Protein AF-A0A3B9NG63-F1 (afdb_monomer_lite)

Foldseek 3Di:
DQDDPVQKDKDFAQDDDPDDPLSVPDRLKIKIARNVVRDIDIFDPDSHNVVNVVVRVVVSSVVSVVVVVVVVVVVVVVVVVVVVPDDPPPDPWAFDDPVRDTD

Secondary structure (DSSP, 8-state):
----GGGEEEEEEPPPSS--HHHHH---EEEEEETTT--EEEE-SSS-HHHHHHHHHHHHHHHHHHHHHHHHHHHHHHHHHHHHSPPTT--SS-EETTTTEE-

Radius of gyration: 25.9 Å; chains: 1; bounding box: 48×28×80 Å

Sequence (103 aa):
KLLNLKDVYFQTMRSSGAGGQHVNKVSSGVRATHAPTGVSVQVMDTRSQLQNKEIAMLRLAARLRDLGQATLNAAKAQKWKNQIEVSRGQAKRVFHGQKFIEK

Structure (mmCIF, N/CA/C/O backbone):
data_AF-A0A3B9NG63-F1
#
_entry.id   AF-A0A3B9NG63-F1
#
loop_
_atom_site.group_PDB
_atom_site.id
_atom_site.type_symbol
_atom_site.label_atom_id
_atom_site.label_alt_id
_atom_site.label_comp_id
_atom_site.label_asym_id
_atom_site.label_entity_id
_atom_site.label_seq_id
_atom_site.pdbx_PDB_ins_code
_atom_site.Cartn_x
_atom_site.Cartn_y
_atom_site.Cartn_z
_atom_site.occupancy
_atom_site.B_iso_or_equiv
_atom_site.aut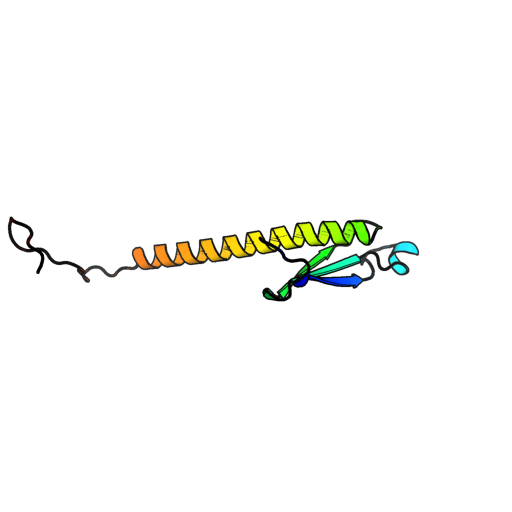h_seq_id
_atom_site.auth_comp_id
_atom_site.auth_asym_id
_atom_site.auth_atom_id
_atom_site.pdbx_PDB_model_num
ATOM 1 N N . LYS A 1 1 ? 8.935 -2.210 11.027 1.00 46.56 1 LYS A N 1
ATOM 2 C CA . LYS A 1 1 ? 9.740 -2.628 9.851 1.00 46.56 1 LYS A CA 1
ATOM 3 C C . LYS A 1 1 ? 8.742 -2.956 8.741 1.00 46.56 1 LYS A C 1
ATOM 5 O O . LYS A 1 1 ? 8.066 -3.962 8.863 1.00 46.56 1 LYS A O 1
ATOM 10 N N . LEU A 1 2 ? 8.476 -2.022 7.819 1.00 60.38 2 LEU A N 1
ATOM 11 C CA . LEU A 1 2 ? 7.180 -1.970 7.107 1.00 60.38 2 LEU A CA 1
ATOM 12 C C . LEU A 1 2 ? 7.097 -2.781 5.802 1.00 60.38 2 LEU A C 1
ATOM 14 O O . LEU A 1 2 ? 6.036 -2.834 5.195 1.00 60.38 2 LEU A O 1
ATOM 18 N N . LEU A 1 3 ? 8.187 -3.408 5.369 1.00 69.44 3 LEU A N 1
ATOM 19 C CA . LEU A 1 3 ? 8.191 -4.293 4.210 1.00 69.44 3 LEU A CA 1
ATOM 20 C C . LEU A 1 3 ? 9.399 -5.223 4.327 1.00 69.44 3 LEU A C 1
ATOM 22 O O . LEU A 1 3 ? 10.536 -4.747 4.346 1.00 69.44 3 LEU A O 1
ATOM 26 N N . ASN A 1 4 ? 9.175 -6.531 4.433 1.00 83.50 4 ASN A N 1
ATOM 27 C CA . ASN A 1 4 ? 10.257 -7.500 4.309 1.00 83.50 4 ASN A CA 1
ATOM 28 C C . ASN A 1 4 ? 10.349 -7.948 2.853 1.00 83.50 4 ASN A C 1
ATOM 30 O O . ASN A 1 4 ? 9.355 -8.334 2.248 1.00 83.50 4 ASN A O 1
ATOM 34 N N . LEU A 1 5 ? 11.566 -7.963 2.309 1.00 81.50 5 LEU A N 1
ATOM 35 C CA . LEU A 1 5 ? 11.826 -8.424 0.940 1.00 81.50 5 LEU A CA 1
ATOM 36 C C . LEU A 1 5 ? 11.368 -9.869 0.694 1.00 81.50 5 LEU A C 1
ATOM 38 O O . LEU A 1 5 ? 11.033 -10.212 -0.432 1.00 81.50 5 LEU A O 1
ATOM 42 N N . LYS A 1 6 ? 11.341 -10.701 1.743 1.00 87.81 6 LYS A N 1
ATOM 43 C CA . LYS A 1 6 ? 10.906 -12.104 1.672 1.00 87.81 6 LYS A CA 1
ATOM 44 C C . LYS A 1 6 ? 9.413 -12.258 1.370 1.00 87.81 6 LYS A C 1
ATOM 46 O O . LYS A 1 6 ? 9.021 -13.271 0.810 1.00 87.81 6 LYS A O 1
ATOM 51 N N . ASP A 1 7 ? 8.618 -11.243 1.700 1.00 90.50 7 ASP A N 1
ATOM 52 C CA . ASP A 1 7 ? 7.161 -11.269 1.561 1.00 90.50 7 ASP A CA 1
ATOM 53 C C . ASP A 1 7 ? 6.703 -10.702 0.206 1.00 90.50 7 ASP A C 1
ATOM 55 O O . ASP A 1 7 ? 5.504 -10.598 -0.059 1.00 90.50 7 ASP A O 1
ATOM 59 N N . VAL A 1 8 ? 7.649 -10.295 -0.652 1.00 92.94 8 VAL A N 1
ATOM 60 C CA . VAL A 1 8 ? 7.375 -9.668 -1.946 1.00 92.94 8 VAL A CA 1
ATOM 61 C C . VAL A 1 8 ? 7.767 -10.598 -3.088 1.00 92.94 8 VAL A C 1
ATOM 63 O O . VAL A 1 8 ? 8.940 -10.902 -3.301 1.00 92.94 8 VAL A O 1
ATOM 66 N N . TYR A 1 9 ? 6.774 -10.982 -3.882 1.00 94.38 9 TYR A N 1
ATOM 67 C CA . TYR A 1 9 ? 6.957 -11.723 -5.121 1.00 94.38 9 TYR A CA 1
ATOM 68 C C . TYR A 1 9 ? 7.105 -10.767 -6.300 1.00 94.38 9 TYR A C 1
ATOM 70 O O . TYR A 1 9 ? 6.249 -9.909 -6.526 1.00 94.38 9 TYR A O 1
ATOM 78 N N . PHE A 1 10 ? 8.174 -10.940 -7.075 1.00 94.44 10 PHE A N 1
ATOM 79 C CA . PHE A 1 10 ? 8.417 -10.171 -8.292 1.00 94.44 10 PHE A CA 1
ATOM 80 C C . PHE A 1 10 ? 8.158 -11.027 -9.525 1.00 94.44 10 PHE A C 1
ATOM 82 O O . PHE A 1 10 ? 8.711 -12.115 -9.658 1.00 94.44 10 PHE A O 1
ATOM 89 N N . GLN A 1 11 ? 7.374 -10.496 -10.453 1.00 94.56 11 GLN A N 1
ATOM 90 C CA . GLN A 1 11 ? 7.134 -11.078 -11.765 1.00 94.56 11 GLN A CA 1
ATOM 91 C C . GLN A 1 11 ? 7.577 -10.084 -12.835 1.00 94.56 11 GLN A C 1
ATOM 93 O O . GLN A 1 11 ? 7.211 -8.909 -12.788 1.00 94.56 11 GLN A O 1
ATOM 98 N N . THR A 1 12 ? 8.358 -10.544 -13.807 1.00 93.31 12 THR A N 1
ATOM 99 C CA . THR A 1 12 ? 8.709 -9.746 -14.983 1.00 93.31 12 THR A CA 1
ATOM 100 C C . THR A 1 12 ? 7.652 -9.910 -16.063 1.00 93.31 12 THR A C 1
ATOM 102 O O . THR A 1 12 ? 7.045 -10.969 -16.222 1.00 93.31 12 THR A O 1
ATOM 105 N N . MET A 1 13 ? 7.410 -8.843 -16.809 1.00 91.81 13 MET A N 1
ATOM 106 C CA . MET A 1 13 ? 6.445 -8.819 -17.898 1.00 91.81 13 MET A CA 1
ATOM 107 C C . MET A 1 13 ? 6.901 -7.868 -18.993 1.00 91.81 13 MET A C 1
ATOM 109 O O . MET A 1 13 ? 7.761 -7.009 -18.792 1.00 91.81 13 MET A O 1
ATOM 113 N N . ARG A 1 14 ? 6.317 -8.026 -20.175 1.00 88.31 14 ARG A N 1
ATOM 114 C CA . ARG A 1 14 ? 6.487 -7.052 -21.249 1.00 88.31 14 ARG A CA 1
ATOM 115 C C . ARG A 1 14 ? 5.704 -5.795 -20.906 1.00 88.31 14 ARG A C 1
ATOM 117 O O . ARG A 1 14 ? 4.594 -5.883 -20.382 1.00 88.31 14 ARG A O 1
ATOM 124 N N . SER A 1 15 ? 6.299 -4.641 -21.185 1.00 83.00 15 SER A N 1
ATOM 125 C CA . SER A 1 15 ? 5.594 -3.373 -21.037 1.00 83.00 15 SER A CA 1
ATOM 126 C C . SER A 1 15 ? 4.466 -3.293 -22.065 1.00 83.00 15 SER A C 1
ATOM 128 O O . SER A 1 15 ? 4.654 -3.659 -23.223 1.00 83.00 15 SER A O 1
ATOM 130 N N . SER A 1 16 ? 3.296 -2.818 -21.647 1.00 78.12 16 SER A N 1
ATOM 131 C CA . SER A 1 16 ? 2.156 -2.585 -22.534 1.00 78.12 16 SER A CA 1
ATOM 132 C C . SER A 1 16 ? 2.206 -1.163 -23.095 1.00 78.12 16 SER A C 1
ATOM 134 O O . SER A 1 16 ? 2.211 -0.207 -22.321 1.00 78.12 16 SER A O 1
ATOM 136 N N . GLY A 1 17 ? 2.224 -1.004 -24.418 1.00 76.88 17 GLY A N 1
ATOM 137 C CA . GLY A 1 17 ? 2.152 0.306 -25.069 1.00 76.88 17 GLY A CA 1
ATOM 138 C C . GLY A 1 17 ? 2.409 0.229 -26.572 1.00 76.88 17 GLY A C 1
ATOM 139 O O . GLY A 1 17 ? 2.940 -0.768 -27.060 1.00 76.88 17 GLY A O 1
ATOM 140 N N . ALA A 1 18 ? 2.048 1.288 -27.303 1.00 74.25 18 ALA A N 1
ATOM 141 C CA . ALA A 1 18 ? 2.459 1.455 -28.694 1.00 74.25 18 ALA A CA 1
ATOM 142 C C . ALA A 1 18 ? 3.990 1.595 -28.727 1.00 74.25 18 ALA A C 1
ATOM 144 O O . ALA A 1 18 ? 4.537 2.621 -28.328 1.00 74.25 18 ALA A O 1
ATOM 145 N N . GLY A 1 19 ? 4.695 0.528 -29.099 1.00 66.00 19 GLY A N 1
ATOM 146 C CA . GLY A 1 19 ? 6.139 0.439 -28.918 1.00 66.00 19 GLY A CA 1
ATOM 147 C C . GLY A 1 19 ? 6.844 -0.265 -30.068 1.00 66.00 19 GLY A C 1
ATOM 148 O O . GLY A 1 19 ? 6.302 -1.175 -30.695 1.00 66.00 19 GLY A O 1
ATOM 149 N N . GLY A 1 20 ? 8.081 0.164 -30.332 1.00 76.25 20 GLY A N 1
ATOM 150 C CA . GLY A 1 20 ? 8.972 -0.470 -31.303 1.00 76.25 20 GLY A CA 1
ATOM 151 C C . GLY A 1 20 ? 9.512 -1.823 -30.824 1.00 76.25 20 GLY A C 1
ATOM 152 O O . GLY A 1 20 ? 9.135 -2.344 -29.773 1.00 76.25 20 GLY A O 1
ATOM 153 N N . GLN A 1 21 ? 10.460 -2.384 -31.577 1.00 79.19 21 GLN A N 1
ATOM 154 C CA . GLN A 1 21 ? 11.026 -3.720 -31.339 1.00 79.19 21 GLN A CA 1
ATOM 155 C C . GLN A 1 21 ? 11.485 -3.951 -29.887 1.00 79.19 21 GLN A C 1
ATOM 157 O O . GLN A 1 21 ? 11.323 -5.050 -29.363 1.00 79.19 21 GLN A O 1
ATOM 162 N N . HIS A 1 22 ? 12.010 -2.921 -29.215 1.00 78.44 22 HIS A N 1
ATOM 163 C CA . HIS A 1 22 ? 12.468 -3.017 -27.828 1.00 78.44 22 HIS A CA 1
ATOM 164 C C . HIS A 1 22 ? 11.327 -3.322 -26.840 1.00 78.44 22 HIS A C 1
ATOM 166 O O . HIS A 1 22 ? 11.456 -4.235 -26.031 1.00 78.44 22 HIS A O 1
ATOM 172 N N . VAL A 1 23 ? 10.190 -2.624 -26.939 1.00 80.50 23 VAL A N 1
ATOM 173 C CA . VAL A 1 23 ? 9.004 -2.849 -26.084 1.00 80.50 23 VAL A CA 1
ATOM 174 C C . VAL A 1 23 ? 8.418 -4.235 -26.341 1.00 80.50 23 VAL A C 1
ATOM 176 O O . VAL A 1 23 ? 8.056 -4.954 -25.412 1.00 80.50 23 VAL A O 1
ATOM 179 N N . ASN A 1 24 ? 8.410 -4.644 -27.612 1.00 81.12 24 ASN A N 1
ATOM 180 C CA . ASN A 1 24 ? 7.852 -5.924 -28.021 1.00 81.12 24 ASN A CA 1
ATOM 181 C C . ASN A 1 24 ? 8.764 -7.109 -27.747 1.00 81.12 24 ASN A C 1
ATOM 183 O O . ASN A 1 24 ? 8.246 -8.218 -27.781 1.00 81.12 24 ASN A O 1
ATOM 187 N N . LYS A 1 25 ? 10.075 -6.928 -27.515 1.00 81.62 25 LYS A N 1
ATOM 188 C CA . LYS A 1 25 ? 11.053 -8.017 -27.322 1.00 81.62 25 LYS A CA 1
ATOM 189 C C . LYS A 1 25 ? 11.527 -8.157 -25.872 1.00 81.62 25 LYS A C 1
ATOM 191 O O . LYS A 1 25 ? 11.770 -9.281 -25.433 1.00 81.62 25 LYS A O 1
ATOM 196 N N . VAL A 1 26 ? 11.645 -7.050 -25.139 1.00 86.06 26 VAL A N 1
ATOM 197 C CA . VAL A 1 26 ? 12.287 -7.002 -23.818 1.00 86.06 26 VAL A CA 1
ATOM 198 C C . VAL A 1 26 ? 11.245 -6.943 -22.700 1.00 86.06 26 VAL A C 1
ATOM 200 O O . VAL A 1 26 ? 10.378 -6.074 -22.675 1.00 86.06 26 VAL A O 1
ATOM 203 N N . SER A 1 27 ? 11.351 -7.857 -21.734 1.00 87.06 27 SER A N 1
ATOM 204 C CA . SER A 1 27 ? 10.483 -7.901 -20.549 1.00 87.06 27 SER A CA 1
ATOM 205 C C . SER A 1 27 ? 10.987 -6.954 -19.453 1.00 87.06 27 SER A C 1
ATOM 207 O O . SER A 1 27 ? 11.509 -7.400 -18.433 1.00 87.06 27 SER A O 1
ATOM 209 N N . SER A 1 28 ? 10.879 -5.641 -19.678 1.00 89.88 28 SER A N 1
ATOM 210 C CA . SER A 1 28 ? 11.332 -4.623 -18.717 1.00 89.88 28 SER A CA 1
ATOM 211 C C . SER A 1 28 ? 10.306 -4.290 -17.628 1.00 89.88 28 SER A C 1
ATOM 213 O O . SER A 1 28 ? 10.682 -3.719 -16.605 1.00 89.88 28 SER A O 1
ATOM 215 N N . GLY A 1 29 ? 9.027 -4.622 -17.815 1.00 93.00 29 GLY A N 1
ATOM 216 C CA . GLY A 1 29 ? 7.974 -4.389 -16.828 1.00 93.00 29 GLY A CA 1
ATOM 217 C C . GLY A 1 29 ? 8.118 -5.299 -15.608 1.00 93.00 29 GLY A C 1
ATOM 218 O O . GLY A 1 29 ? 8.497 -6.465 -15.728 1.00 93.00 29 GLY A O 1
ATOM 219 N N . VAL A 1 30 ? 7.798 -4.779 -14.423 1.00 95.25 30 VAL A N 1
ATOM 220 C CA . VAL A 1 30 ? 7.869 -5.525 -13.158 1.00 95.25 30 VAL A CA 1
ATOM 221 C C . VAL A 1 30 ? 6.552 -5.394 -12.402 1.00 95.25 30 VAL A C 1
ATOM 223 O O . VAL A 1 30 ? 6.049 -4.292 -12.189 1.00 95.25 30 VAL A O 1
ATOM 226 N N . ARG A 1 31 ? 6.009 -6.525 -11.952 1.00 95.62 31 ARG A N 1
ATOM 227 C CA . ARG A 1 31 ? 4.926 -6.600 -10.971 1.00 95.62 31 ARG A CA 1
ATOM 228 C C . ARG A 1 31 ? 5.494 -7.065 -9.641 1.00 95.62 31 ARG A C 1
ATOM 230 O O . ARG A 1 31 ? 6.106 -8.125 -9.578 1.00 95.62 31 ARG A O 1
ATOM 237 N N . ALA A 1 32 ? 5.276 -6.283 -8.593 1.00 95.44 32 ALA A N 1
ATOM 238 C CA . ALA A 1 32 ? 5.610 -6.643 -7.223 1.00 95.44 32 ALA A CA 1
ATOM 239 C C . ALA A 1 32 ? 4.318 -6.922 -6.449 1.00 95.44 32 ALA A C 1
ATOM 241 O O . ALA A 1 32 ? 3.413 -6.088 -6.450 1.00 95.44 32 ALA A O 1
ATOM 242 N N . THR A 1 33 ? 4.233 -8.080 -5.800 1.00 95.56 33 THR A N 1
ATOM 243 C CA . THR A 1 33 ? 3.059 -8.524 -5.038 1.00 95.56 33 THR A CA 1
ATOM 244 C C . THR A 1 33 ? 3.466 -8.823 -3.607 1.00 95.56 33 THR A C 1
ATOM 246 O O . THR A 1 33 ? 4.340 -9.653 -3.383 1.00 95.56 33 THR A O 1
ATOM 249 N N . HIS A 1 34 ? 2.829 -8.171 -2.638 1.00 94.69 34 HIS A N 1
ATOM 250 C CA . HIS A 1 34 ? 3.016 -8.470 -1.223 1.00 94.69 34 HIS A CA 1
ATOM 251 C C . HIS A 1 34 ? 2.106 -9.636 -0.823 1.00 94.69 34 HIS A C 1
ATOM 253 O O . HIS A 1 34 ? 0.884 -9.485 -0.793 1.00 94.69 34 HIS A O 1
ATOM 259 N N . ALA A 1 35 ? 2.690 -10.796 -0.526 1.00 92.69 35 ALA A N 1
ATOM 260 C CA . ALA A 1 35 ? 1.946 -12.031 -0.273 1.00 92.69 35 ALA A CA 1
ATOM 261 C C . ALA A 1 35 ? 0.944 -11.928 0.889 1.00 92.69 35 ALA A C 1
ATOM 263 O O . ALA A 1 35 ? -0.206 -12.318 0.702 1.00 92.69 35 ALA A O 1
ATOM 264 N N . PRO A 1 36 ? 1.314 -11.355 2.053 1.00 91.81 36 PRO A N 1
ATOM 265 C CA . PRO A 1 36 ? 0.420 -11.312 3.209 1.00 91.81 36 PRO A CA 1
ATOM 266 C C . PRO A 1 36 ? -0.832 -10.454 3.006 1.00 91.81 36 PRO A C 1
ATOM 268 O O . PRO A 1 36 ? -1.863 -10.728 3.609 1.00 91.81 36 PRO A O 1
ATOM 271 N N . THR A 1 37 ? -0.754 -9.395 2.192 1.00 91.00 37 THR A N 1
ATOM 272 C CA . THR A 1 37 ? -1.889 -8.476 1.979 1.00 91.00 37 THR A CA 1
ATOM 273 C C . THR A 1 37 ? -2.558 -8.641 0.619 1.00 91.00 37 THR A C 1
ATOM 275 O O . THR A 1 37 ? -3.585 -8.013 0.379 1.00 91.00 37 THR A O 1
ATOM 278 N N . GLY A 1 38 ? -1.966 -9.410 -0.299 1.00 92.12 38 GLY A N 1
ATOM 279 C CA . GLY A 1 38 ? -2.434 -9.551 -1.681 1.00 92.12 38 GLY A CA 1
ATOM 280 C C . GLY A 1 38 ? -2.293 -8.285 -2.540 1.00 92.12 38 GLY A C 1
ATOM 281 O O . GLY A 1 38 ? -2.691 -8.283 -3.704 1.00 92.12 38 GLY A O 1
ATOM 282 N N . VAL A 1 39 ? -1.727 -7.197 -2.004 1.00 93.19 39 VAL A N 1
ATOM 283 C CA . VAL A 1 39 ? -1.556 -5.940 -2.743 1.00 93.19 39 VAL A CA 1
ATOM 284 C C . VAL A 1 39 ? -0.469 -6.124 -3.793 1.00 93.19 39 VAL A C 1
ATOM 286 O O . VAL A 1 39 ? 0.655 -6.512 -3.472 1.00 93.19 39 VAL A O 1
ATOM 289 N N . SER A 1 40 ? -0.790 -5.798 -5.042 1.00 95.06 40 SER A N 1
ATOM 290 C CA . SER A 1 40 ? 0.165 -5.820 -6.146 1.00 95.06 40 SER A CA 1
ATOM 291 C C . SER A 1 40 ? 0.291 -4.452 -6.807 1.00 95.06 40 SER A C 1
ATOM 293 O O . SER A 1 40 ? -0.657 -3.666 -6.851 1.00 95.06 40 SER A O 1
ATOM 295 N N . VAL A 1 41 ? 1.489 -4.158 -7.306 1.00 95.38 41 VAL A N 1
ATOM 296 C CA . VAL A 1 41 ? 1.806 -2.942 -8.056 1.00 95.38 41 VAL A CA 1
ATOM 297 C C . VAL A 1 41 ? 2.562 -3.328 -9.317 1.00 95.38 41 VAL A C 1
ATOM 299 O O . VAL A 1 41 ? 3.435 -4.194 -9.285 1.00 95.38 41 VAL A O 1
ATOM 302 N N . GLN A 1 42 ? 2.230 -2.677 -10.427 1.00 95.00 42 GLN A N 1
ATOM 303 C CA . GLN A 1 42 ? 2.884 -2.859 -11.720 1.00 95.00 42 GLN A CA 1
ATOM 304 C C . GLN A 1 42 ? 3.631 -1.583 -12.094 1.00 95.00 42 GLN A C 1
ATOM 306 O O . GLN A 1 42 ? 3.107 -0.483 -11.918 1.00 95.00 42 GLN A O 1
ATOM 311 N N . VAL A 1 43 ? 4.858 -1.730 -12.588 1.00 94.62 43 VAL A N 1
ATOM 312 C CA . VAL A 1 43 ? 5.714 -0.617 -12.999 1.00 94.62 43 VAL A CA 1
ATOM 313 C C . VAL A 1 43 ? 6.337 -0.920 -14.350 1.00 94.62 43 VAL A C 1
ATOM 315 O O . VAL A 1 43 ? 6.939 -1.977 -14.549 1.00 94.62 43 VAL A O 1
ATOM 318 N N . MET A 1 44 ? 6.183 0.026 -15.273 1.00 92.69 44 MET A N 1
ATOM 319 C CA . MET A 1 44 ? 6.673 -0.053 -16.653 1.00 92.69 44 MET A CA 1
ATOM 320 C C . MET A 1 44 ? 7.314 1.270 -17.102 1.00 92.69 44 MET A C 1
ATOM 322 O O . MET A 1 44 ? 7.504 1.486 -18.294 1.00 92.69 44 MET A O 1
ATOM 326 N N . ASP A 1 45 ? 7.622 2.155 -16.151 1.00 89.38 45 ASP A N 1
ATOM 327 C CA . ASP A 1 45 ? 7.969 3.557 -16.398 1.00 89.38 45 ASP A CA 1
ATOM 328 C C . ASP A 1 45 ? 9.292 3.723 -17.155 1.00 89.38 45 ASP A C 1
ATOM 330 O O . ASP A 1 45 ? 9.461 4.662 -17.928 1.00 89.38 45 ASP A O 1
ATOM 334 N N . THR A 1 46 ? 10.246 2.818 -16.926 1.00 90.38 46 THR A N 1
ATOM 335 C CA . THR A 1 46 ? 11.582 2.886 -17.523 1.00 90.38 46 THR A CA 1
ATOM 336 C C . THR A 1 46 ? 11.851 1.699 -18.446 1.00 90.38 46 THR A C 1
ATOM 338 O O . THR A 1 46 ? 11.225 0.639 -18.354 1.00 90.38 46 THR A O 1
ATOM 341 N N . ARG A 1 47 ? 12.860 1.845 -19.313 1.00 87.38 47 ARG A N 1
ATOM 342 C CA . ARG A 1 47 ? 13.373 0.749 -20.154 1.00 87.38 47 ARG A CA 1
ATOM 343 C C . ARG A 1 47 ? 14.170 -0.310 -19.378 1.00 87.38 47 ARG A C 1
ATOM 345 O O . ARG A 1 47 ? 14.506 -1.339 -19.955 1.00 87.38 47 ARG A O 1
ATOM 352 N N . SER A 1 48 ? 14.508 -0.057 -18.109 1.00 90.69 48 SER A N 1
ATOM 353 C CA . SER A 1 48 ? 15.350 -0.931 -17.286 1.00 90.69 48 SER A CA 1
ATOM 354 C C . SER A 1 48 ? 14.519 -1.722 -16.279 1.00 90.69 48 SER A C 1
ATOM 356 O O . SER A 1 48 ? 13.791 -1.161 -15.462 1.00 90.69 48 SER A O 1
ATOM 358 N N . GLN A 1 49 ? 14.687 -3.045 -16.285 1.00 91.44 49 GLN A N 1
ATOM 359 C CA . GLN A 1 49 ? 14.029 -3.931 -15.325 1.00 91.44 49 GLN A CA 1
ATOM 360 C C . GLN A 1 49 ? 14.437 -3.618 -13.875 1.00 91.44 49 GLN A C 1
ATOM 362 O O . GLN A 1 49 ? 13.593 -3.647 -12.981 1.00 91.44 49 GLN A O 1
ATOM 367 N N . LEU A 1 50 ? 15.719 -3.316 -13.630 1.00 93.50 50 LEU A N 1
ATOM 368 C CA . LEU A 1 50 ? 16.228 -3.051 -12.281 1.00 93.50 50 LEU A CA 1
ATOM 369 C C . LEU A 1 50 ? 15.603 -1.781 -11.694 1.00 93.50 50 LEU A C 1
ATOM 371 O O . LEU A 1 50 ? 15.077 -1.815 -10.584 1.00 93.50 50 LEU A O 1
ATOM 375 N N . GLN A 1 51 ? 15.571 -0.703 -12.480 1.00 94.19 51 GLN A N 1
ATOM 376 C CA . GLN A 1 51 ? 14.935 0.553 -12.074 1.00 94.19 51 GLN A CA 1
ATOM 377 C C . GLN A 1 51 ? 13.437 0.352 -11.821 1.00 94.19 51 GLN A C 1
ATOM 379 O O . GLN A 1 51 ? 12.912 0.789 -10.798 1.00 94.19 51 GLN A O 1
ATOM 384 N N . ASN A 1 52 ? 12.745 -0.393 -12.690 1.00 94.12 52 ASN A N 1
ATOM 385 C CA . ASN A 1 52 ? 11.332 -0.710 -12.478 1.00 94.12 52 ASN A CA 1
ATOM 386 C C . ASN A 1 52 ? 11.100 -1.545 -11.206 1.00 94.12 52 ASN A C 1
ATOM 388 O O . ASN A 1 52 ? 10.084 -1.354 -10.538 1.00 94.12 52 ASN A O 1
ATOM 392 N N . LYS A 1 53 ? 12.034 -2.425 -10.819 1.00 93.50 53 LYS A N 1
ATOM 393 C CA . LYS A 1 53 ? 11.963 -3.188 -9.560 1.00 93.50 53 LYS A CA 1
ATOM 394 C C . LYS A 1 53 ? 12.088 -2.284 -8.330 1.00 93.50 53 LYS A C 1
ATOM 396 O O . LYS A 1 53 ? 11.326 -2.451 -7.379 1.00 93.50 53 LYS A O 1
ATOM 401 N N . GLU A 1 54 ? 13.013 -1.329 -8.347 1.00 94.06 54 GLU A N 1
ATOM 402 C CA . GLU A 1 54 ? 13.194 -0.353 -7.261 1.00 94.06 54 GLU A CA 1
ATOM 403 C C . GLU A 1 54 ? 11.960 0.542 -7.104 1.00 94.06 54 GLU A C 1
ATOM 405 O O . GLU A 1 54 ? 11.422 0.691 -6.003 1.00 94.06 54 GLU A O 1
ATOM 410 N N . ILE A 1 55 ? 11.436 1.058 -8.218 1.00 95.06 55 ILE A N 1
ATOM 411 C CA . ILE A 1 55 ? 10.211 1.865 -8.230 1.00 95.06 55 ILE A CA 1
ATOM 412 C C . ILE A 1 55 ? 9.011 1.038 -7.742 1.00 95.06 55 ILE A C 1
ATOM 414 O O . ILE A 1 55 ? 8.201 1.534 -6.955 1.00 95.06 55 ILE A O 1
ATOM 418 N N . ALA A 1 56 ? 8.898 -0.231 -8.152 1.00 95.00 56 ALA A N 1
ATOM 419 C CA . ALA A 1 56 ? 7.825 -1.118 -7.700 1.00 95.00 56 ALA A CA 1
ATOM 42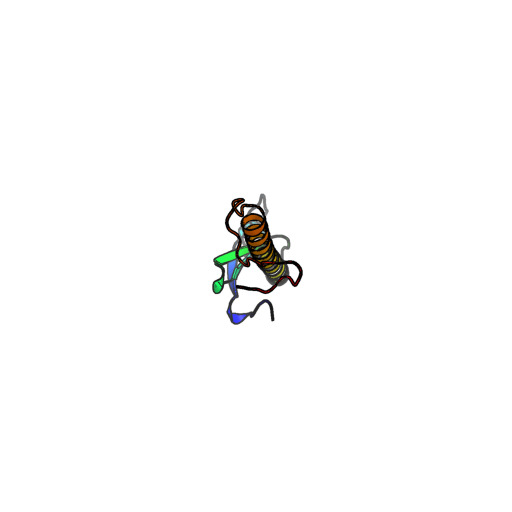0 C C . ALA A 1 56 ? 7.847 -1.305 -6.180 1.00 95.00 56 ALA A C 1
ATOM 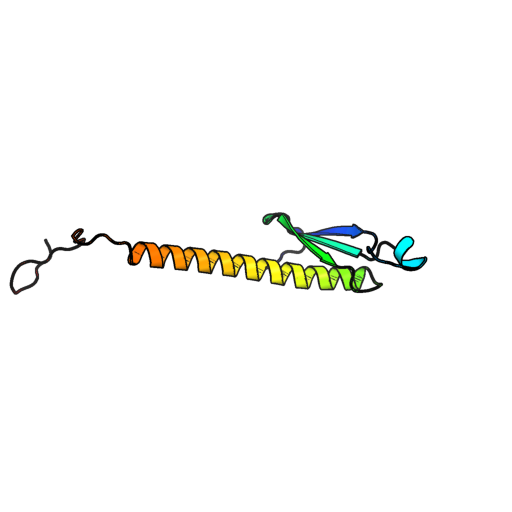422 O O . ALA A 1 56 ? 6.795 -1.257 -5.546 1.00 95.00 56 ALA A O 1
ATOM 423 N N . MET A 1 57 ? 9.033 -1.437 -5.584 1.00 93.62 57 MET A N 1
ATOM 424 C CA . MET A 1 57 ? 9.196 -1.528 -4.133 1.00 93.62 57 MET A CA 1
ATOM 425 C C . MET A 1 57 ? 8.764 -0.256 -3.406 1.00 93.62 57 MET A C 1
ATOM 427 O O . MET A 1 57 ? 8.031 -0.336 -2.418 1.00 93.62 57 MET A O 1
ATOM 431 N N . LEU A 1 58 ? 9.165 0.915 -3.907 1.00 93.44 58 LEU A N 1
ATOM 432 C CA . LEU A 1 58 ? 8.768 2.203 -3.332 1.00 93.44 58 LEU A CA 1
ATOM 433 C C . LEU A 1 58 ? 7.248 2.401 -3.386 1.00 93.44 58 LEU A C 1
ATOM 435 O O . LEU A 1 58 ? 6.627 2.761 -2.382 1.00 93.44 58 LEU A O 1
ATOM 439 N N . ARG A 1 59 ? 6.630 2.111 -4.537 1.00 95.12 59 ARG A N 1
ATOM 440 C CA . ARG A 1 59 ? 5.175 2.212 -4.719 1.00 95.12 59 ARG A CA 1
ATOM 441 C C . ARG A 1 59 ? 4.414 1.205 -3.859 1.00 95.12 59 ARG A C 1
ATOM 443 O O . ARG A 1 59 ? 3.400 1.565 -3.264 1.00 95.12 59 ARG A O 1
ATOM 450 N N . LEU A 1 60 ? 4.903 -0.031 -3.753 1.00 94.50 60 LEU A N 1
ATOM 451 C CA . LEU A 1 60 ? 4.301 -1.063 -2.909 1.00 94.50 60 LEU A CA 1
ATOM 452 C C . LEU A 1 60 ? 4.341 -0.658 -1.430 1.00 94.50 60 LEU A C 1
ATOM 454 O O . LEU A 1 60 ? 3.321 -0.731 -0.747 1.00 94.50 60 LEU A O 1
ATOM 458 N N . ALA A 1 61 ? 5.482 -0.154 -0.953 1.00 92.31 61 ALA A N 1
ATOM 459 C CA . ALA A 1 61 ? 5.623 0.343 0.413 1.00 92.31 61 ALA A CA 1
ATOM 460 C C . ALA A 1 61 ? 4.672 1.515 0.704 1.00 92.31 61 ALA A C 1
ATOM 462 O O . ALA A 1 61 ? 4.049 1.550 1.765 1.00 92.31 61 ALA A O 1
ATOM 463 N N . ALA A 1 62 ? 4.525 2.456 -0.236 1.00 93.56 62 ALA A N 1
ATOM 464 C CA . ALA A 1 62 ? 3.567 3.551 -0.106 1.00 93.56 62 ALA A CA 1
ATOM 465 C C . ALA A 1 62 ? 2.127 3.033 -0.009 1.00 93.56 62 ALA A C 1
ATOM 467 O O . ALA A 1 62 ? 1.422 3.364 0.941 1.00 93.56 62 ALA A O 1
ATOM 468 N N . ARG A 1 63 ? 1.731 2.130 -0.914 1.00 93.31 63 ARG A N 1
ATOM 469 C CA . ARG A 1 63 ? 0.378 1.566 -0.943 1.00 93.31 63 ARG A CA 1
ATOM 470 C C . ARG A 1 63 ? 0.021 0.812 0.337 1.00 93.31 63 ARG A C 1
ATOM 472 O O . ARG A 1 63 ? -1.105 0.919 0.814 1.00 93.31 63 ARG A O 1
ATOM 479 N N . LEU A 1 64 ? 0.966 0.061 0.901 1.00 91.94 64 LEU A N 1
ATOM 480 C CA . LEU A 1 64 ? 0.770 -0.654 2.166 1.00 91.94 64 LEU A CA 1
ATOM 481 C C . LEU A 1 64 ? 0.628 0.298 3.352 1.00 91.94 64 LEU A C 1
ATOM 483 O O . LEU A 1 64 ? -0.182 0.052 4.244 1.00 91.94 64 LEU A O 1
ATOM 487 N N . ARG A 1 65 ? 1.390 1.395 3.355 1.00 92.31 65 ARG A N 1
ATOM 488 C CA . ARG A 1 65 ? 1.277 2.430 4.384 1.00 92.31 65 ARG A CA 1
ATOM 489 C C . ARG A 1 65 ? -0.097 3.093 4.343 1.00 92.31 65 ARG A C 1
ATOM 491 O O . ARG A 1 65 ? -0.730 3.230 5.384 1.00 92.31 65 ARG A O 1
ATOM 498 N N . ASP A 1 66 ? -0.571 3.433 3.147 1.00 92.88 66 ASP A N 1
ATOM 499 C CA . ASP A 1 66 ? -1.884 4.049 2.948 1.00 92.88 66 ASP A CA 1
ATOM 500 C C . ASP A 1 66 ? -3.010 3.098 3.368 1.00 92.88 66 ASP A C 1
ATOM 502 O O . ASP A 1 66 ? -3.951 3.511 4.044 1.00 92.88 66 ASP A O 1
ATOM 506 N N . LEU A 1 67 ? -2.878 1.804 3.047 1.00 91.75 67 LEU A N 1
ATOM 507 C CA . LEU A 1 67 ? -3.804 0.768 3.503 1.00 91.75 67 LEU A CA 1
ATOM 508 C C . LEU A 1 67 ? -3.846 0.693 5.036 1.00 91.75 67 LEU A C 1
ATOM 510 O O . LEU A 1 67 ? -4.927 0.696 5.620 1.00 91.75 67 LEU A O 1
ATOM 514 N N . GLY A 1 68 ? -2.683 0.669 5.693 1.00 90.88 68 GLY A N 1
ATOM 515 C CA . GLY A 1 68 ? -2.594 0.670 7.155 1.00 90.88 68 GLY A CA 1
ATOM 516 C C . GLY A 1 68 ? -3.190 1.932 7.787 1.00 90.88 68 GLY A C 1
ATOM 517 O O . GLY A 1 68 ? -3.860 1.862 8.814 1.00 90.88 68 GLY A O 1
ATOM 518 N N . GLN A 1 69 ? -3.008 3.096 7.164 1.00 94.06 69 GLN A N 1
ATOM 519 C CA . GLN A 1 69 ? -3.611 4.333 7.655 1.00 94.06 69 GLN A CA 1
ATOM 520 C C . GLN A 1 69 ? -5.136 4.326 7.492 1.00 94.06 69 GLN A C 1
ATOM 522 O O . GLN A 1 69 ? -5.856 4.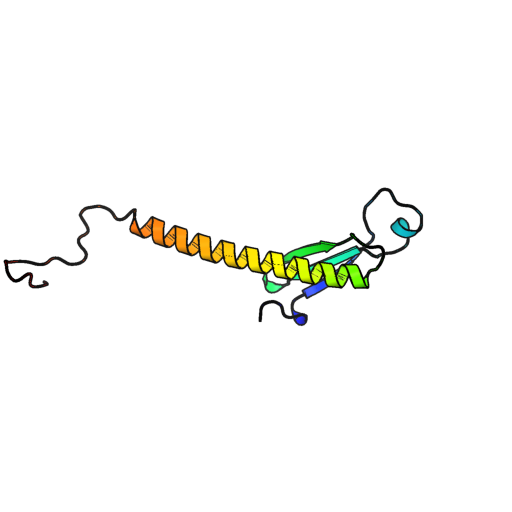756 8.396 1.00 94.06 69 GLN A O 1
ATOM 527 N N . ALA A 1 70 ? -5.638 3.810 6.368 1.00 93.62 70 ALA A N 1
ATOM 528 C CA . ALA A 1 70 ? -7.067 3.694 6.107 1.00 93.62 70 ALA A CA 1
ATOM 529 C C . ALA A 1 70 ? -7.760 2.779 7.129 1.00 93.62 70 ALA A C 1
ATOM 531 O O . ALA A 1 70 ? -8.807 3.152 7.661 1.00 93.62 70 ALA A O 1
ATOM 532 N N . THR A 1 71 ? -7.164 1.631 7.472 1.00 93.00 71 THR A N 1
ATOM 533 C CA . THR A 1 71 ? -7.729 0.718 8.482 1.00 93.00 71 THR A CA 1
ATOM 534 C C . THR A 1 71 ? -7.761 1.349 9.873 1.00 93.00 71 THR A C 1
ATOM 536 O O . THR A 1 71 ? -8.778 1.263 10.564 1.00 93.00 71 THR A O 1
ATOM 539 N N . LEU A 1 72 ? -6.697 2.053 10.275 1.00 94.88 72 LEU A N 1
ATOM 540 C CA . LEU A 1 72 ? -6.658 2.782 11.547 1.00 94.88 72 LEU A CA 1
ATOM 541 C C . LEU A 1 72 ? -7.715 3.889 11.608 1.00 94.88 72 LEU A C 1
ATOM 543 O O . LEU A 1 72 ? -8.387 4.051 12.629 1.00 94.88 72 LEU A O 1
ATOM 547 N N . ASN A 1 73 ? -7.876 4.646 10.524 1.00 95.56 73 ASN A N 1
ATOM 548 C CA . ASN A 1 73 ? -8.867 5.714 10.444 1.00 95.56 73 ASN A CA 1
ATOM 549 C C . ASN A 1 73 ? -10.294 5.157 10.497 1.00 95.56 73 ASN A C 1
ATOM 551 O O . ASN A 1 73 ? -11.115 5.685 11.246 1.00 95.56 73 ASN A O 1
ATOM 555 N N . ALA A 1 74 ? -10.573 4.060 9.788 1.00 95.69 74 ALA A N 1
ATOM 556 C CA . ALA A 1 74 ? -11.864 3.378 9.841 1.00 95.69 74 ALA A CA 1
ATOM 557 C C . ALA A 1 74 ? -12.185 2.876 11.259 1.00 95.69 74 ALA A C 1
ATOM 559 O O . ALA A 1 74 ? -13.283 3.104 11.765 1.00 95.69 74 ALA A O 1
ATOM 560 N N . ALA A 1 75 ? -11.211 2.274 11.950 1.00 95.31 75 ALA A N 1
ATOM 561 C CA . ALA A 1 75 ? -11.388 1.821 13.328 1.00 95.31 75 ALA A CA 1
ATOM 562 C C . ALA A 1 75 ? -11.680 2.984 14.296 1.00 95.31 75 ALA A C 1
ATOM 564 O O . ALA A 1 75 ? -12.528 2.862 15.182 1.00 95.31 75 ALA A O 1
ATOM 565 N N . LYS A 1 76 ? -11.005 4.129 14.126 1.00 95.25 76 LYS A N 1
ATOM 566 C CA . LYS A 1 76 ? -11.278 5.348 14.907 1.00 95.25 76 LYS A CA 1
ATOM 567 C C . LYS A 1 76 ? -12.672 5.903 14.619 1.00 95.25 76 LYS A C 1
ATOM 569 O O . LYS A 1 76 ? -13.395 6.210 15.563 1.00 95.25 76 LYS A O 1
ATOM 574 N N . ALA A 1 77 ? -13.056 5.988 13.347 1.00 94.75 77 ALA A N 1
ATOM 575 C CA . ALA A 1 77 ? -14.374 6.461 12.935 1.00 94.75 77 ALA A CA 1
ATOM 576 C C . ALA A 1 77 ? -15.494 5.581 13.509 1.00 94.75 77 ALA A C 1
ATOM 578 O O . ALA A 1 77 ? -16.475 6.106 14.029 1.00 94.75 77 ALA A O 1
ATOM 579 N N . GLN A 1 78 ? -15.318 4.255 13.511 1.00 94.62 78 GLN A N 1
ATOM 580 C CA . GLN A 1 78 ? -16.281 3.338 14.118 1.00 94.62 78 GLN A CA 1
ATOM 581 C C . GLN A 1 78 ? -16.392 3.539 15.635 1.00 94.62 78 GLN A C 1
ATOM 583 O O . GLN A 1 78 ? -17.498 3.589 16.166 1.00 94.62 78 GLN A O 1
ATOM 588 N N . LYS A 1 79 ? -15.265 3.695 16.345 1.00 93.19 79 LYS A N 1
ATOM 589 C CA . LYS A 1 79 ? -15.275 3.989 17.790 1.00 93.19 79 LYS A CA 1
ATOM 590 C C . LYS A 1 79 ? -16.007 5.294 18.099 1.00 93.19 79 LYS A C 1
ATOM 592 O O . LYS A 1 79 ? -16.825 5.325 19.012 1.00 93.19 79 LYS A O 1
ATOM 597 N N . TRP A 1 80 ? -15.733 6.342 17.324 1.00 90.62 80 TRP A N 1
ATOM 598 C CA . TRP A 1 80 ? -16.402 7.636 17.444 1.00 90.62 80 TRP A CA 1
ATOM 599 C C . TRP A 1 80 ? -17.910 7.521 17.198 1.00 90.62 80 TRP A C 1
ATOM 601 O O . TRP A 1 80 ? -18.706 8.001 18.001 1.00 90.62 80 TRP A O 1
ATOM 611 N N . LYS A 1 81 ? -18.311 6.808 16.140 1.00 91.75 81 LYS A N 1
ATOM 612 C CA . LYS A 1 81 ? -19.718 6.550 15.823 1.00 91.75 81 LYS A CA 1
ATOM 613 C C . LYS A 1 81 ? -20.433 5.819 16.963 1.00 91.75 81 LYS A C 1
ATOM 615 O O . LYS A 1 81 ? -21.473 6.284 17.416 1.00 91.75 81 LYS A O 1
ATOM 620 N N . ASN A 1 82 ? -19.824 4.759 17.498 1.00 89.12 82 ASN A N 1
ATOM 621 C CA . ASN A 1 82 ? -20.365 4.012 18.637 1.00 89.12 82 ASN A CA 1
ATOM 622 C C . ASN A 1 82 ? -20.533 4.887 19.893 1.00 89.12 82 ASN A C 1
ATOM 624 O O . ASN A 1 82 ? -21.407 4.617 20.710 1.00 89.12 82 ASN A O 1
ATOM 628 N N . GLN A 1 83 ? -19.689 5.910 20.071 1.00 86.06 83 GLN A N 1
ATOM 629 C CA . GLN A 1 83 ? -19.788 6.849 21.189 1.00 86.06 83 GLN A CA 1
ATOM 630 C C . GLN A 1 83 ? -20.908 7.884 20.994 1.00 86.06 83 GLN A C 1
ATOM 632 O O . GLN A 1 83 ? -21.516 8.299 21.978 1.00 86.06 83 GLN A O 1
ATOM 637 N N . ILE A 1 84 ? -21.192 8.298 19.755 1.00 85.88 84 ILE A N 1
ATOM 638 C CA . ILE A 1 84 ? -22.280 9.240 19.443 1.00 85.88 84 ILE A CA 1
ATOM 639 C C . ILE A 1 84 ? -23.645 8.552 19.470 1.00 85.88 84 ILE A C 1
ATOM 641 O O . ILE A 1 84 ? -24.601 9.119 19.988 1.00 85.88 84 ILE A O 1
ATOM 645 N N . GLU A 1 85 ? -23.748 7.340 18.924 1.00 83.12 85 GLU A N 1
ATOM 646 C CA . GLU A 1 85 ? -25.015 6.603 18.792 1.00 83.12 85 GLU A CA 1
ATOM 647 C C . GLU A 1 85 ? -25.518 5.999 20.119 1.00 83.12 85 GLU A C 1
ATOM 649 O O . GLU A 1 85 ? -26.459 5.205 20.130 1.00 83.12 85 GLU A O 1
ATOM 654 N N . VAL A 1 86 ? -24.926 6.374 21.258 1.00 76.69 86 VAL A N 1
ATOM 655 C CA . VAL A 1 86 ? -25.373 5.922 22.580 1.00 76.69 86 VAL A CA 1
ATOM 656 C C . VAL A 1 86 ? -26.805 6.401 22.827 1.00 76.69 86 VAL A C 1
ATOM 658 O O . VAL A 1 86 ? -27.086 7.602 22.848 1.00 76.69 86 VAL A O 1
ATOM 661 N N . SER A 1 87 ? -27.723 5.452 23.041 1.00 74.25 87 SER A N 1
ATOM 662 C CA . SER A 1 87 ? -29.117 5.781 23.341 1.00 74.25 87 SER A CA 1
ATOM 663 C C . SER A 1 87 ? -29.220 6.563 24.655 1.00 74.25 87 SER A C 1
ATOM 665 O O . SER A 1 87 ? -28.576 6.237 25.660 1.00 74.25 87 SER A O 1
ATOM 667 N N . ARG A 1 88 ? -30.041 7.618 24.658 1.00 75.88 88 ARG A N 1
ATOM 668 C CA . ARG A 1 88 ? -30.341 8.373 25.879 1.00 75.88 88 ARG A CA 1
ATOM 669 C C . ARG A 1 88 ? -31.118 7.469 26.842 1.00 75.88 88 ARG A C 1
ATOM 671 O O . ARG A 1 88 ? -32.055 6.799 26.428 1.00 75.88 88 ARG A O 1
ATOM 678 N N . GLY A 1 89 ? -30.742 7.477 28.121 1.00 76.00 89 GLY A N 1
ATOM 679 C CA . GLY A 1 89 ? -31.426 6.711 29.175 1.00 76.00 89 GLY A CA 1
ATOM 680 C C . GLY A 1 89 ? -30.680 5.473 29.684 1.00 76.00 89 GLY A C 1
ATOM 681 O O . GLY A 1 89 ? -31.090 4.901 30.687 1.00 76.00 89 GLY A O 1
ATOM 682 N N . GLN A 1 90 ? -29.551 5.088 29.080 1.00 74.25 90 GLN A N 1
ATOM 683 C CA . GLN A 1 90 ? -28.695 4.003 29.585 1.00 74.25 90 GLN A CA 1
ATOM 684 C C . GLN A 1 90 ? -27.575 4.545 30.486 1.00 74.25 90 GLN A C 1
ATOM 686 O O . GLN A 1 90 ? -26.399 4.564 30.115 1.00 74.25 90 GLN A O 1
ATOM 691 N N . ALA A 1 91 ? -27.939 5.030 31.676 1.00 78.25 91 ALA A N 1
ATOM 692 C CA . ALA A 1 91 ? -26.966 5.524 32.647 1.00 78.25 91 ALA A CA 1
ATOM 693 C C . ALA A 1 91 ? -26.046 4.383 33.115 1.00 78.25 91 ALA A C 1
ATOM 695 O O . ALA A 1 91 ? -26.484 3.448 33.780 1.00 78.25 91 ALA A O 1
ATOM 696 N N . LYS A 1 92 ? -24.756 4.461 32.767 1.00 78.31 92 LYS A N 1
ATOM 697 C CA . LYS A 1 92 ? -23.752 3.462 33.173 1.00 78.31 92 LYS A CA 1
ATOM 698 C C . LYS A 1 92 ? -23.341 3.579 34.641 1.00 78.31 92 LYS A C 1
ATOM 700 O O . LYS A 1 92 ? -22.913 2.595 35.227 1.00 78.31 92 LYS A O 1
ATOM 705 N N . ARG A 1 93 ? -23.422 4.785 35.203 1.00 82.75 93 ARG A N 1
ATOM 706 C CA . ARG A 1 93 ? -23.145 5.092 36.611 1.00 82.75 93 ARG A CA 1
ATOM 707 C C . ARG A 1 93 ? -24.233 6.042 37.088 1.00 82.75 93 ARG A C 1
ATOM 709 O O . ARG A 1 93 ? -24.529 7.015 36.391 1.00 82.75 93 ARG A O 1
ATOM 716 N N . VAL A 1 94 ? -24.837 5.744 38.233 1.00 85.44 94 VAL A N 1
ATOM 717 C CA . VAL A 1 94 ? -25.909 6.554 38.820 1.00 85.44 94 VAL A CA 1
ATOM 718 C C . VAL A 1 94 ? -25.478 6.968 40.221 1.00 85.44 94 VAL A C 1
ATOM 720 O O . VAL A 1 94 ? -25.199 6.123 41.068 1.00 85.44 94 VAL A O 1
ATOM 723 N N . PHE A 1 95 ? -25.427 8.276 40.456 1.00 87.62 95 PHE A N 1
ATOM 724 C CA . PHE A 1 95 ? -25.044 8.865 41.737 1.00 87.62 95 PHE A CA 1
ATOM 725 C C . PHE A 1 95 ? -26.279 9.433 42.430 1.00 87.62 95 PHE A C 1
ATOM 727 O O . PHE A 1 95 ? -27.149 10.001 41.770 1.00 87.62 95 PHE A O 1
ATOM 734 N N . HIS A 1 96 ? -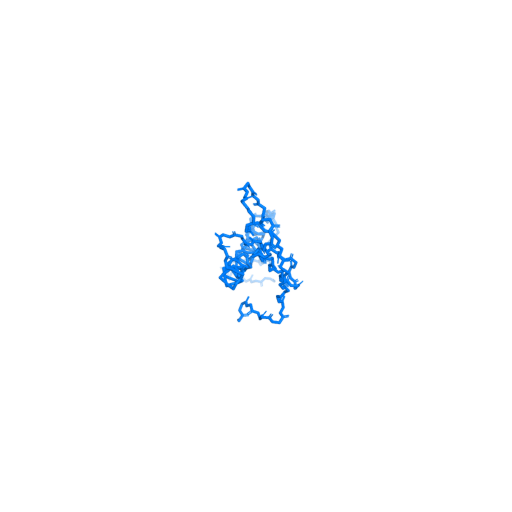26.352 9.295 43.754 1.00 85.06 96 HIS A N 1
ATOM 735 C CA . HIS A 1 96 ? -27.512 9.729 44.536 1.00 85.06 96 HIS A CA 1
ATOM 736 C C . HIS A 1 96 ? -27.112 10.671 45.682 1.00 85.06 96 HIS A C 1
ATOM 738 O O . HIS A 1 96 ? -26.017 10.576 46.243 1.00 85.06 96 HIS A O 1
ATOM 744 N N . GLY A 1 97 ? -28.044 11.555 46.061 1.00 87.06 97 GLY A N 1
ATOM 745 C CA . GLY A 1 97 ? -27.910 12.483 47.189 1.00 87.06 97 GLY A CA 1
ATO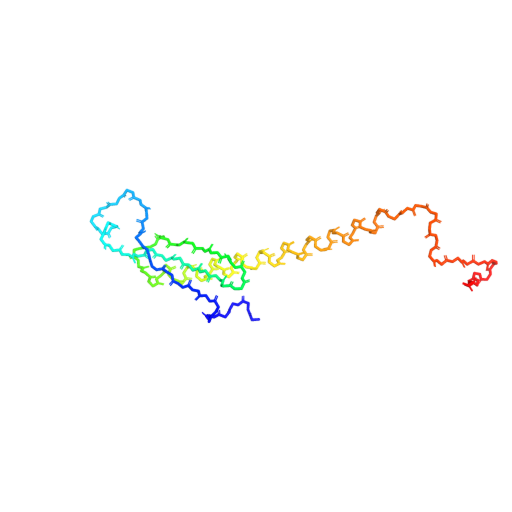M 746 C C . GLY A 1 97 ? -26.943 13.652 46.950 1.00 87.06 97 GLY A C 1
ATOM 747 O O . GLY A 1 97 ? -26.218 13.694 45.963 1.00 87.06 97 GLY A O 1
ATOM 748 N N . GLN A 1 98 ? -26.901 14.606 47.889 1.00 84.81 98 GLN A N 1
ATOM 749 C CA . GLN A 1 98 ? -26.035 15.800 47.795 1.00 84.81 98 GLN A CA 1
ATOM 750 C C . GLN A 1 98 ? -24.531 15.481 47.829 1.00 84.81 98 GLN A C 1
ATOM 752 O O . GLN A 1 98 ? -23.716 16.291 47.402 1.00 84.81 98 GLN A O 1
ATOM 757 N N . LYS A 1 99 ? -24.163 14.297 48.331 1.00 87.12 99 LYS A N 1
ATOM 758 C CA . LYS A 1 99 ? -22.776 13.817 48.382 1.00 87.12 99 LYS A CA 1
ATOM 759 C C . LYS A 1 99 ? -22.365 13.014 47.140 1.00 87.12 99 LYS A C 1
ATOM 761 O O . LYS A 1 99 ? -21.235 12.546 47.108 1.00 87.12 99 LYS A O 1
ATOM 766 N N . PHE A 1 100 ? -23.261 12.844 46.156 1.00 78.94 100 PHE A N 1
ATOM 767 C CA . PHE A 1 100 ? -23.028 12.086 44.919 1.00 78.94 100 PHE A CA 1
ATOM 768 C C . PHE A 1 100 ? -22.355 10.727 45.166 1.00 78.94 100 PHE A C 1
ATOM 770 O O . PHE A 1 100 ? -21.298 10.431 44.614 1.00 78.94 100 PHE A O 1
ATOM 777 N N . ILE A 1 101 ? -22.956 9.895 46.019 1.00 83.56 101 ILE A N 1
ATOM 778 C CA . ILE A 1 101 ? -22.420 8.559 46.307 1.00 83.56 101 ILE A CA 1
ATOM 779 C C . ILE A 1 101 ? -22.825 7.623 45.161 1.00 83.56 101 ILE A C 1
ATOM 781 O O . ILE A 1 101 ? -23.995 7.600 44.760 1.00 83.56 101 ILE A O 1
ATOM 785 N N . GLU A 1 102 ? -21.850 6.899 44.606 1.00 78.06 102 GLU A N 1
ATOM 786 C CA . GLU A 1 102 ? -22.067 5.887 43.566 1.00 78.06 102 GLU A CA 1
ATOM 787 C C . GLU A 1 102 ? -22.779 4.671 44.168 1.00 78.06 102 GLU A C 1
ATOM 789 O O . GLU A 1 102 ? -22.413 4.232 45.260 1.00 78.06 102 GLU A O 1
ATOM 794 N N . LYS A 1 103 ? -23.814 4.167 43.490 1.00 64.12 103 LYS A N 1
ATOM 795 C CA . LYS A 1 103 ? -24.568 2.985 43.924 1.00 64.12 103 LYS A CA 1
ATOM 796 C C . LYS A 1 103 ? -23.984 1.703 43.343 1.00 64.12 103 LYS A C 1
ATOM 798 O O . LYS A 1 103 ? -23.635 1.729 42.142 1.00 64.12 103 LYS A O 1
#

pLDDT: mean 87.57, std 8.81, range [46.56, 95.69]